Protein AF-A0A956VWU7-F1 (afdb_monomer)

Structure (mmCIF, N/CA/C/O backbone):
data_AF-A0A956VWU7-F1
#
_entry.id   AF-A0A956VWU7-F1
#
loop_
_atom_site.group_PDB
_atom_site.id
_atom_site.type_symbol
_atom_site.label_atom_id
_atom_site.label_alt_id
_atom_site.label_comp_id
_atom_site.label_asym_id
_atom_site.label_entity_id
_atom_site.label_seq_id
_atom_site.pdbx_PDB_ins_code
_atom_site.Cartn_x
_atom_site.Cartn_y
_atom_site.Cartn_z
_atom_site.occupancy
_atom_site.B_iso_or_equiv
_atom_site.auth_seq_id
_atom_site.auth_comp_id
_atom_site.auth_asym_id
_atom_site.auth_atom_id
_atom_site.pdbx_PDB_model_num
ATOM 1 N N . MET A 1 1 ? 20.883 30.425 64.243 1.00 46.44 1 MET A N 1
ATOM 2 C CA . MET A 1 1 ? 19.770 29.930 63.403 1.00 46.44 1 MET A CA 1
ATOM 3 C C . MET A 1 1 ? 20.367 28.952 62.392 1.00 46.44 1 MET A C 1
ATOM 5 O O . MET A 1 1 ? 21.156 29.387 61.573 1.00 46.44 1 MET A O 1
ATOM 9 N N . GLY A 1 2 ? 20.121 27.644 62.505 1.00 41.53 2 GLY A N 1
ATOM 10 C CA . GLY A 1 2 ? 20.708 26.646 61.592 1.00 41.53 2 GLY A CA 1
ATOM 11 C C . GLY A 1 2 ? 20.758 25.266 62.237 1.00 41.53 2 GLY A C 1
ATOM 12 O O . GLY A 1 2 ? 21.684 24.952 62.978 1.00 41.53 2 GLY A O 1
ATOM 13 N N . ARG A 1 3 ? 19.690 24.484 62.060 1.00 41.91 3 ARG A N 1
ATOM 14 C CA . ARG A 1 3 ? 19.460 23.214 62.759 1.00 41.91 3 ARG A CA 1
ATOM 15 C C . ARG A 1 3 ? 20.414 22.125 62.252 1.00 41.91 3 ARG A C 1
ATOM 17 O O . ARG A 1 3 ? 20.480 21.846 61.062 1.00 41.91 3 ARG A O 1
ATOM 24 N N . ARG A 1 4 ? 21.104 21.494 63.204 1.00 40.31 4 ARG A N 1
ATOM 25 C CA . ARG A 1 4 ? 21.933 20.290 63.070 1.00 40.31 4 ARG A CA 1
ATOM 26 C C . ARG A 1 4 ? 21.039 19.111 62.644 1.00 40.31 4 ARG A C 1
ATOM 28 O O . ARG A 1 4 ? 20.183 18.689 63.420 1.00 40.31 4 ARG A O 1
ATOM 35 N N . ILE A 1 5 ? 21.202 18.613 61.418 1.00 43.47 5 ILE A N 1
ATOM 36 C CA . ILE A 1 5 ? 20.467 17.445 60.906 1.00 43.47 5 ILE A CA 1
ATOM 37 C C . ILE A 1 5 ? 21.093 16.178 61.507 1.00 43.47 5 ILE A C 1
ATOM 39 O O . ILE A 1 5 ? 22.292 15.947 61.369 1.00 43.47 5 ILE A O 1
ATOM 43 N N . LYS A 1 6 ? 20.291 15.381 62.223 1.00 41.69 6 LYS A N 1
ATOM 44 C CA . LYS A 1 6 ? 20.679 14.054 62.729 1.00 41.69 6 LYS A CA 1
ATOM 45 C C . LYS A 1 6 ? 20.640 13.045 61.569 1.00 41.69 6 LYS A C 1
ATOM 47 O O . LYS A 1 6 ? 19.638 13.043 60.854 1.00 41.69 6 LYS A O 1
ATOM 52 N N . PRO A 1 7 ? 21.634 12.154 61.401 1.00 38.50 7 PRO A N 1
ATOM 53 C CA . PRO A 1 7 ? 21.505 11.012 60.504 1.00 38.50 7 PRO A CA 1
ATOM 54 C C . PRO A 1 7 ? 20.455 10.057 61.081 1.00 38.50 7 PRO A C 1
ATOM 56 O O . PRO A 1 7 ? 20.658 9.432 62.123 1.00 38.50 7 PRO A O 1
ATOM 59 N N . GLY A 1 8 ? 19.292 10.025 60.437 1.00 40.84 8 GLY A N 1
ATOM 60 C CA . GLY A 1 8 ? 18.228 9.079 60.723 1.00 40.84 8 GLY A CA 1
ATOM 61 C C . GLY A 1 8 ? 18.629 7.682 60.266 1.00 40.84 8 GLY A C 1
ATOM 62 O O . GLY A 1 8 ? 18.974 7.472 59.108 1.00 40.84 8 GLY A O 1
ATOM 63 N N . LEU A 1 9 ? 18.595 6.767 61.229 1.00 42.81 9 LEU A N 1
ATOM 64 C CA . LEU A 1 9 ? 18.404 5.324 61.131 1.00 42.81 9 LEU A CA 1
ATOM 65 C C . LEU A 1 9 ? 17.992 4.829 59.725 1.00 42.81 9 LEU A C 1
ATOM 67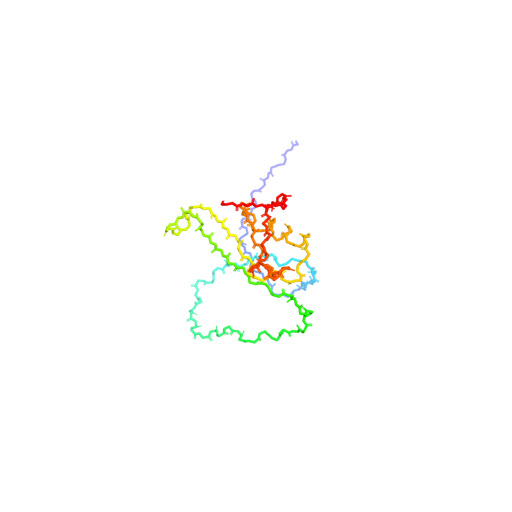 O O . LEU A 1 9 ? 16.883 5.099 59.265 1.00 42.81 9 LEU A O 1
ATOM 71 N N . LEU A 1 10 ? 18.865 4.055 59.073 1.00 39.19 10 LEU A N 1
ATOM 72 C CA . LEU A 1 10 ? 18.509 3.249 57.905 1.00 39.19 10 LEU A CA 1
ATOM 73 C C . LEU A 1 10 ? 17.521 2.164 58.349 1.00 39.19 10 LEU A C 1
ATOM 75 O O . LEU A 1 10 ? 17.908 1.111 58.850 1.00 39.19 10 LEU A O 1
ATOM 79 N N . VAL A 1 11 ? 16.230 2.442 58.195 1.00 43.47 11 VAL A N 1
ATOM 80 C CA . VAL A 1 11 ? 15.175 1.435 58.299 1.00 43.47 11 VAL A CA 1
ATOM 81 C C . VAL A 1 11 ? 15.105 0.741 56.942 1.00 43.47 11 VAL A C 1
ATOM 83 O O . VAL A 1 11 ? 14.717 1.350 55.947 1.00 43.47 11 VAL A O 1
ATOM 86 N N . GLY A 1 12 ? 15.549 -0.517 56.890 1.00 42.81 12 GLY A N 1
ATOM 87 C CA . GLY A 1 12 ? 15.432 -1.365 55.702 1.00 42.81 12 GLY A CA 1
ATOM 88 C C . GLY A 1 12 ? 13.971 -1.553 55.253 1.00 42.81 12 GLY A C 1
ATOM 89 O O . GLY A 1 12 ? 13.045 -1.270 56.019 1.00 42.81 12 GLY A O 1
ATOM 90 N N . PRO A 1 13 ? 13.738 -2.024 54.016 1.00 43.62 13 PRO A N 1
ATOM 91 C CA . PRO A 1 13 ? 12.399 -2.133 53.447 1.00 43.62 13 PRO A CA 1
ATOM 92 C C . PRO A 1 13 ? 11.538 -3.099 54.270 1.00 43.62 13 PRO A C 1
ATOM 94 O O . PRO A 1 13 ? 11.857 -4.281 54.402 1.00 43.62 13 PRO A O 1
ATOM 97 N N . GLN A 1 14 ? 10.439 -2.594 54.836 1.00 54.34 14 GLN A N 1
ATOM 98 C CA . GLN A 1 14 ? 9.456 -3.434 55.515 1.00 54.34 14 GLN A CA 1
ATOM 99 C C . GLN A 1 14 ? 8.567 -4.159 54.492 1.00 54.34 14 GLN A C 1
ATOM 101 O O . GLN A 1 14 ? 8.124 -3.537 53.524 1.00 54.34 14 GLN A O 1
ATOM 106 N N . PRO A 1 15 ? 8.261 -5.454 54.694 1.00 46.28 15 PRO A N 1
ATOM 107 C CA . PRO A 1 15 ? 7.342 -6.182 53.832 1.00 46.28 15 PRO A CA 1
ATOM 108 C C . PRO A 1 15 ? 5.902 -5.679 54.007 1.00 46.28 15 PRO A C 1
ATOM 110 O O . PRO A 1 15 ? 5.427 -5.455 55.123 1.00 46.28 15 PRO A O 1
ATOM 113 N N . CYS A 1 16 ? 5.198 -5.531 52.884 1.00 41.34 16 CYS A N 1
ATOM 114 C CA . CYS A 1 16 ? 3.807 -5.097 52.826 1.00 41.34 16 CYS A CA 1
ATOM 115 C C . CYS A 1 16 ? 2.901 -6.051 53.625 1.00 41.34 16 CYS A C 1
ATOM 117 O O . CYS A 1 16 ? 2.716 -7.211 53.249 1.00 41.34 16 CYS A O 1
ATOM 119 N N . ARG A 1 17 ? 2.314 -5.563 54.726 1.00 40.66 17 ARG A N 1
ATOM 120 C CA . ARG A 1 17 ? 1.255 -6.280 55.447 1.00 40.66 17 ARG A CA 1
ATOM 121 C C . ARG A 1 17 ? -0.002 -6.350 54.580 1.00 40.66 17 ARG A C 1
ATOM 123 O O . ARG A 1 17 ? -0.424 -5.363 53.987 1.00 40.66 17 ARG A O 1
ATOM 130 N N . ARG A 1 18 ? -0.592 -7.545 54.522 1.00 37.88 18 ARG A N 1
ATOM 131 C CA . ARG A 1 18 ? -1.884 -7.819 53.885 1.00 37.88 18 ARG A CA 1
ATOM 132 C C . ARG A 1 18 ? -3.007 -7.098 54.625 1.00 37.88 18 ARG A C 1
ATOM 134 O O . ARG A 1 18 ? -3.140 -7.278 55.830 1.00 37.88 18 ARG A O 1
ATOM 141 N N . GLY A 1 19 ? -3.876 -6.457 53.849 1.00 50.56 19 GLY A N 1
ATOM 142 C CA . GLY A 1 19 ? -5.258 -6.194 54.234 1.00 50.56 19 GLY A CA 1
ATOM 143 C C . GLY A 1 19 ? -5.533 -4.759 54.643 1.00 50.56 19 GLY A C 1
ATOM 144 O O . GLY A 1 19 ? -5.641 -4.494 55.825 1.00 50.56 19 GLY A O 1
ATOM 145 N N . GLU A 1 20 ? -5.712 -3.875 53.661 1.00 41.50 20 GLU A N 1
ATOM 146 C CA . GLU A 1 20 ? -6.668 -2.761 53.713 1.00 41.50 20 GLU A CA 1
ATOM 147 C C . GLU A 1 20 ? -6.855 -2.201 52.289 1.00 41.50 20 GLU A C 1
ATOM 149 O O . GLU A 1 20 ? -5.941 -2.219 51.467 1.00 41.50 20 GLU A O 1
ATOM 154 N N . GLY A 1 21 ? -8.104 -1.878 51.950 1.00 49.38 21 GLY A N 1
ATOM 155 C CA . GLY A 1 21 ? -8.660 -1.949 50.596 1.00 49.38 21 GLY A CA 1
ATOM 156 C C . GLY A 1 21 ? -8.064 -1.018 49.536 1.00 49.38 21 GLY A C 1
ATOM 157 O O . GLY A 1 21 ? -8.023 0.200 49.693 1.00 49.38 21 GLY A O 1
ATOM 158 N N . ALA A 1 22 ? -7.738 -1.596 48.376 1.00 41.53 22 ALA A N 1
ATOM 159 C CA . ALA A 1 22 ? -7.501 -0.849 47.147 1.00 41.53 22 ALA A CA 1
ATOM 160 C C . ALA A 1 22 ? -8.839 -0.600 46.433 1.00 41.53 22 ALA A C 1
ATOM 162 O O . ALA A 1 22 ? -9.423 -1.497 45.822 1.00 41.53 22 ALA A O 1
ATOM 163 N N . ARG A 1 23 ? -9.336 0.638 46.529 1.00 38.88 23 ARG A N 1
ATOM 164 C CA . ARG A 1 23 ? -10.385 1.163 45.647 1.00 38.88 23 ARG A CA 1
ATOM 165 C C . ARG A 1 23 ? -9.916 1.039 44.195 1.00 38.88 23 ARG A C 1
ATOM 167 O O . ARG A 1 23 ? -8.861 1.554 43.840 1.00 38.88 23 ARG A O 1
ATOM 174 N N . ILE A 1 24 ? -10.710 0.369 43.367 1.00 39.66 24 ILE A N 1
ATOM 175 C CA . ILE A 1 24 ? -10.457 0.227 41.933 1.00 39.66 24 ILE A CA 1
ATOM 176 C C . ILE A 1 24 ? -10.919 1.520 41.247 1.00 39.66 24 ILE A C 1
ATOM 178 O O . ILE A 1 24 ? -12.115 1.746 41.081 1.00 39.66 24 ILE A O 1
ATOM 182 N N . LEU A 1 25 ? -9.973 2.383 40.876 1.00 37.59 25 LEU A N 1
ATOM 183 C CA . LEU A 1 25 ? -10.171 3.414 39.852 1.00 37.59 25 LEU A CA 1
ATOM 184 C C . LEU A 1 25 ? -9.947 2.761 38.474 1.00 37.59 25 LEU A C 1
ATOM 186 O O . LEU A 1 25 ? -8.940 2.070 38.306 1.00 37.59 25 LEU A O 1
ATOM 190 N N . PRO A 1 26 ? -10.840 2.944 37.484 1.00 42.41 26 PRO A N 1
ATOM 191 C CA . PRO A 1 26 ? -10.721 2.289 36.190 1.00 42.41 26 PRO A CA 1
ATOM 192 C C . PRO A 1 26 ? -9.919 3.172 35.236 1.00 42.41 26 PRO A C 1
ATOM 194 O O . PRO A 1 26 ? -10.489 3.791 34.348 1.00 42.41 26 PRO A O 1
ATOM 197 N N . LEU A 1 27 ? -8.604 3.266 35.413 1.00 42.31 27 LEU A N 1
ATOM 198 C CA . LEU A 1 27 ? -7.742 3.893 34.414 1.00 42.31 27 LEU A CA 1
ATOM 199 C C . LEU A 1 27 ? -6.390 3.173 34.352 1.00 42.31 27 LEU A C 1
ATOM 201 O O . LEU A 1 27 ? -5.704 3.044 35.361 1.00 42.31 27 LEU A O 1
ATOM 205 N N . GLN A 1 28 ? -6.016 2.818 33.118 1.00 40.03 28 GLN A N 1
ATOM 206 C CA . GLN A 1 28 ? -4.707 2.360 32.629 1.00 40.03 28 GLN A CA 1
ATOM 207 C C . GLN A 1 28 ? -4.382 0.856 32.768 1.00 40.03 28 GLN A C 1
ATOM 209 O O . GLN A 1 28 ? -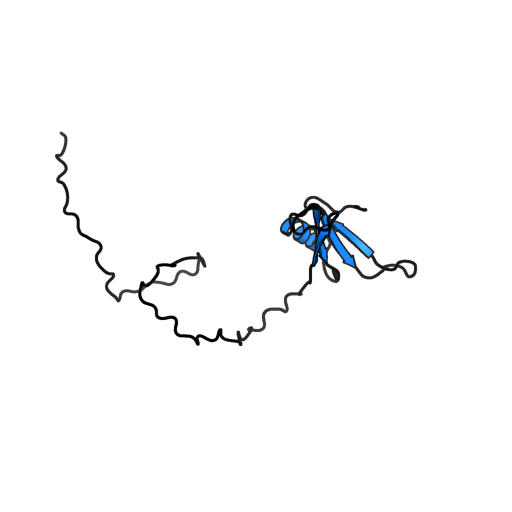4.120 0.376 33.869 1.00 40.03 28 GLN A O 1
ATOM 214 N N . PRO A 1 29 ? -4.234 0.109 31.653 1.00 38.03 29 PRO A N 1
ATOM 215 C CA . PRO A 1 29 ? -3.311 -1.010 31.605 1.00 38.03 29 PRO A CA 1
ATOM 216 C C . PRO A 1 29 ? -1.916 -0.445 31.314 1.00 38.03 29 PRO A C 1
ATOM 218 O O . PRO A 1 29 ? -1.436 -0.490 30.185 1.00 38.03 29 PRO A O 1
ATOM 221 N N . VAL A 1 30 ? -1.264 0.126 32.328 1.00 42.41 30 VAL A N 1
ATOM 222 C CA . VAL A 1 30 ? 0.192 0.277 32.268 1.00 42.41 30 VAL A CA 1
ATOM 223 C C . VAL A 1 30 ? 0.838 -1.043 32.659 1.00 42.41 30 VAL A C 1
ATOM 225 O O . VAL A 1 30 ? 0.487 -1.698 33.639 1.00 42.41 30 VAL A O 1
ATOM 228 N N . CYS A 1 31 ? 1.753 -1.432 31.788 1.00 31.02 31 CYS A N 1
ATOM 229 C CA . CYS A 1 31 ? 2.580 -2.613 31.826 1.00 31.02 31 CYS A CA 1
ATOM 230 C C . CYS A 1 31 ? 3.476 -2.666 33.082 1.00 31.02 31 CYS A C 1
ATOM 232 O O . CYS A 1 31 ? 3.799 -1.641 33.675 1.00 31.02 31 CYS A O 1
ATOM 234 N N . ALA A 1 32 ? 3.961 -3.877 33.367 1.00 36.41 32 ALA A N 1
ATOM 235 C CA . ALA A 1 32 ? 5.136 -4.212 34.177 1.00 36.41 32 ALA A CA 1
ATOM 236 C C . ALA A 1 32 ? 5.002 -4.259 35.716 1.00 36.41 32 ALA A C 1
ATOM 238 O O . ALA A 1 32 ? 5.225 -3.294 36.439 1.00 36.41 32 ALA A O 1
ATOM 239 N N . CYS A 1 33 ? 4.875 -5.487 36.228 1.00 32.16 33 CYS A N 1
ATOM 240 C CA . CYS A 1 33 ? 5.670 -5.905 37.384 1.00 32.16 33 CYS A CA 1
ATOM 241 C C . CYS A 1 33 ? 6.369 -7.225 37.030 1.00 32.16 33 CYS A C 1
ATOM 243 O O . CYS A 1 33 ? 5.919 -8.322 37.355 1.00 32.16 33 CYS A O 1
ATOM 245 N N . PHE A 1 34 ? 7.441 -7.092 36.250 1.00 40.38 34 PHE A N 1
ATOM 246 C CA . PHE A 1 34 ? 8.369 -8.155 35.878 1.00 40.38 34 PHE A CA 1
ATOM 247 C C . PHE A 1 34 ? 9.443 -8.260 36.972 1.00 40.38 34 PHE A C 1
ATOM 249 O O . PHE A 1 34 ? 10.622 -8.044 36.722 1.00 40.38 34 PHE A O 1
ATOM 256 N N . THR A 1 35 ? 9.049 -8.522 38.220 1.00 42.97 35 THR A N 1
ATOM 257 C CA . THR A 1 35 ? 10.027 -8.782 39.286 1.00 42.97 35 THR A CA 1
ATOM 258 C C . THR A 1 35 ? 10.166 -10.286 39.433 1.00 42.97 35 THR A C 1
ATOM 260 O O . THR A 1 35 ? 9.285 -10.971 39.950 1.00 42.97 35 THR A O 1
ATOM 263 N N . ALA A 1 36 ? 11.269 -10.791 38.888 1.00 42.12 36 ALA A N 1
ATOM 264 C CA . ALA A 1 36 ? 11.681 -12.181 38.909 1.00 42.12 36 ALA A CA 1
ATOM 265 C C . ALA A 1 36 ? 11.593 -12.791 40.322 1.00 42.12 36 ALA A C 1
ATOM 267 O O . ALA A 1 36 ? 12.283 -12.358 41.242 1.00 42.12 36 ALA A O 1
ATOM 268 N N . CYS A 1 37 ? 10.774 -13.834 40.489 1.00 31.69 37 CYS A N 1
ATOM 269 C CA . CYS A 1 37 ? 10.900 -14.756 41.617 1.00 31.69 37 CYS A CA 1
ATOM 270 C C . CYS A 1 37 ? 12.091 -15.693 41.344 1.00 31.69 37 CYS A C 1
ATOM 272 O O . CYS A 1 37 ? 12.036 -16.433 40.360 1.00 31.69 37 CYS A O 1
ATOM 274 N N . PRO A 1 38 ? 13.133 -15.741 42.194 1.00 45.31 38 PRO A N 1
ATOM 275 C CA . PRO A 1 38 ? 14.343 -16.513 41.910 1.00 45.31 38 PRO A CA 1
ATOM 276 C C . PRO A 1 38 ? 14.213 -18.026 42.181 1.00 45.31 38 PRO A C 1
ATOM 278 O O . PRO A 1 38 ? 15.220 -18.691 42.359 1.00 45.31 38 PRO A O 1
ATOM 281 N N . ASN A 1 39 ? 12.998 -18.590 42.209 1.00 45.44 39 ASN A N 1
ATOM 282 C CA . ASN A 1 39 ? 12.773 -20.043 42.303 1.00 45.44 39 ASN A CA 1
ATOM 283 C C . ASN A 1 39 ? 11.371 -20.455 41.807 1.00 45.44 39 ASN A C 1
ATOM 285 O O . ASN A 1 39 ? 10.634 -21.182 42.469 1.00 45.44 39 ASN A O 1
ATOM 289 N N . ALA A 1 40 ? 10.965 -19.965 40.635 1.00 43.62 40 ALA A N 1
ATOM 290 C CA . ALA A 1 40 ? 9.803 -20.514 39.943 1.00 43.62 40 ALA A CA 1
ATOM 291 C C . ALA A 1 40 ? 10.271 -21.644 39.019 1.00 43.62 40 ALA A C 1
ATOM 293 O O . ALA A 1 40 ? 10.633 -21.408 37.867 1.00 43.62 40 ALA A O 1
ATOM 294 N N . GLU A 1 41 ? 10.279 -22.876 39.534 1.00 42.78 41 GLU A N 1
ATOM 295 C CA . GLU A 1 41 ? 10.359 -24.074 38.699 1.00 42.78 41 GLU A CA 1
ATOM 296 C C . GLU A 1 41 ? 9.370 -23.936 37.537 1.00 42.78 41 GLU A C 1
ATOM 298 O O . GLU A 1 41 ? 8.164 -23.747 37.737 1.00 42.78 41 GLU A O 1
ATOM 303 N N . LEU A 1 42 ? 9.890 -24.016 36.311 1.00 51.50 42 LEU A N 1
ATOM 304 C CA . LEU A 1 42 ? 9.111 -24.061 35.081 1.00 51.50 42 LEU A CA 1
ATOM 305 C C . LEU A 1 42 ? 8.219 -25.307 35.103 1.00 51.50 42 LEU A C 1
ATOM 307 O O . LEU A 1 42 ? 8.556 -26.356 34.551 1.00 51.50 42 LEU A O 1
ATOM 311 N N . ARG A 1 43 ? 7.043 -25.195 35.729 1.00 48.66 43 ARG A N 1
ATOM 312 C CA . ARG A 1 43 ? 5.970 -26.176 35.592 1.00 48.66 43 ARG A CA 1
ATOM 313 C C . ARG A 1 43 ? 5.502 -26.155 34.141 1.00 48.66 43 ARG A C 1
ATOM 315 O O . ARG A 1 43 ? 4.645 -25.360 33.751 1.00 48.66 43 ARG A O 1
ATOM 322 N N . ARG A 1 44 ? 6.094 -27.045 33.337 1.00 55.69 44 ARG A N 1
ATOM 323 C CA . ARG A 1 44 ? 5.610 -27.429 32.008 1.00 55.69 44 ARG A CA 1
ATOM 324 C C . ARG A 1 44 ? 4.124 -27.758 32.140 1.00 55.69 44 ARG A C 1
ATOM 326 O O . ARG A 1 44 ? 3.771 -28.744 32.776 1.00 55.69 44 ARG A O 1
ATOM 333 N N . GLY A 1 45 ? 3.255 -26.927 31.568 1.00 50.12 45 GLY A N 1
ATOM 334 C CA . GLY A 1 45 ? 1.835 -27.271 31.474 1.00 50.12 45 GLY A CA 1
ATOM 335 C C . GLY A 1 45 ? 0.814 -26.160 31.677 1.00 50.12 45 GLY A C 1
ATOM 336 O O . GLY A 1 45 ? -0.376 -26.474 31.675 1.00 50.12 45 GLY A O 1
ATOM 337 N N . ARG A 1 46 ? 1.191 -24.879 31.799 1.00 47.16 46 ARG A N 1
ATOM 338 C CA . ARG A 1 46 ? 0.183 -23.807 31.748 1.00 47.16 46 ARG A CA 1
ATOM 339 C C . ARG A 1 46 ? -0.294 -23.626 30.304 1.00 47.16 46 ARG A C 1
ATOM 341 O O . ARG A 1 46 ? 0.218 -22.797 29.561 1.00 47.16 46 ARG A O 1
ATOM 348 N N . ARG A 1 47 ? -1.253 -24.463 29.892 1.00 52.34 47 ARG A N 1
ATOM 349 C CA . ARG A 1 47 ? -1.999 -24.288 28.641 1.00 52.34 47 ARG A CA 1
ATOM 350 C C . ARG A 1 47 ? -2.580 -22.880 28.653 1.00 52.34 47 ARG A C 1
ATOM 352 O O . ARG A 1 47 ? -3.340 -22.538 29.556 1.00 52.34 47 ARG A O 1
ATOM 359 N N . TYR A 1 48 ? -2.222 -22.084 27.653 1.00 50.94 48 TYR A N 1
ATOM 360 C CA . TYR A 1 48 ? -2.925 -20.841 27.375 1.00 50.94 48 TYR A CA 1
ATOM 361 C C . TYR A 1 48 ? -4.412 -21.186 27.169 1.00 50.94 48 TYR A C 1
ATOM 363 O O . TYR A 1 48 ? -4.695 -22.156 26.450 1.00 50.94 48 TYR A O 1
ATOM 371 N N . PRO A 1 49 ? -5.364 -20.496 27.821 1.00 52.25 49 PRO A N 1
ATOM 372 C CA . PRO A 1 49 ? -6.778 -20.793 27.640 1.00 52.25 49 PRO A CA 1
ATOM 373 C C . PRO A 1 49 ? -7.127 -20.629 26.156 1.00 52.25 49 PRO A C 1
ATOM 375 O O . PRO A 1 49 ? -7.118 -19.528 25.618 1.00 52.25 49 PRO A O 1
ATOM 378 N N . ARG A 1 50 ? -7.426 -21.742 25.471 1.00 57.12 50 ARG A N 1
ATOM 379 C CA . ARG A 1 50 ? -7.763 -21.772 24.032 1.00 57.12 50 ARG A CA 1
ATOM 380 C C . ARG A 1 50 ? -9.164 -21.240 23.710 1.00 57.12 50 ARG A C 1
ATOM 382 O O . ARG A 1 50 ? -9.645 -21.402 22.595 1.00 57.12 50 ARG A O 1
ATOM 389 N N . ARG A 1 51 ? -9.843 -20.634 24.680 1.00 49.53 51 ARG A N 1
ATOM 390 C CA . ARG A 1 51 ? -11.181 -20.073 24.510 1.00 49.53 51 ARG A CA 1
ATOM 391 C C . ARG A 1 51 ? -11.295 -18.800 25.328 1.00 49.53 51 ARG A C 1
ATOM 393 O O . ARG A 1 51 ? -11.727 -18.816 26.474 1.00 49.53 51 ARG A O 1
ATOM 400 N N . PHE A 1 52 ? -10.917 -17.694 24.705 1.00 55.69 52 PHE A N 1
ATOM 401 C CA . PHE A 1 52 ? -11.576 -16.437 25.007 1.00 55.69 52 PHE A CA 1
ATOM 402 C C . PHE A 1 52 ? -12.974 -16.545 24.401 1.00 55.69 52 PHE A C 1
ATOM 404 O O . PHE A 1 52 ? -13.128 -16.588 23.183 1.00 55.69 52 PHE A O 1
ATOM 411 N N . THR A 1 53 ? -13.999 -16.677 25.241 1.00 51.22 53 THR A N 1
ATOM 412 C CA . THR A 1 53 ? -15.373 -16.400 24.820 1.00 51.22 53 THR A CA 1
ATOM 413 C C . THR A 1 53 ? -15.424 -14.929 24.446 1.00 51.22 53 THR A C 1
ATOM 415 O O . THR A 1 53 ? -15.503 -14.065 25.315 1.00 51.22 53 THR A O 1
ATOM 418 N N . LEU A 1 54 ? -15.308 -14.653 23.148 1.00 58.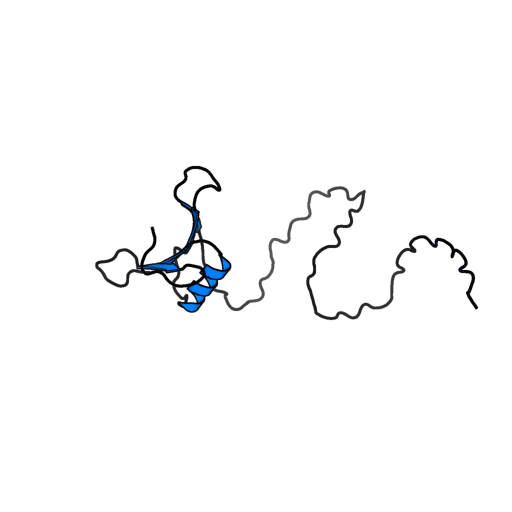72 54 LEU A N 1
ATOM 419 C CA . LEU A 1 54 ? -15.596 -13.348 22.583 1.00 58.72 54 LEU A CA 1
ATOM 420 C C . LEU A 1 54 ? -17.082 -13.094 22.851 1.00 58.72 54 LEU A C 1
ATOM 422 O O . LEU A 1 54 ? -17.952 -13.624 22.160 1.00 58.72 54 LEU A O 1
ATOM 426 N N . THR A 1 55 ? -17.390 -12.318 23.891 1.00 56.78 55 THR A N 1
ATOM 427 C CA . THR A 1 55 ? -18.638 -11.554 23.936 1.0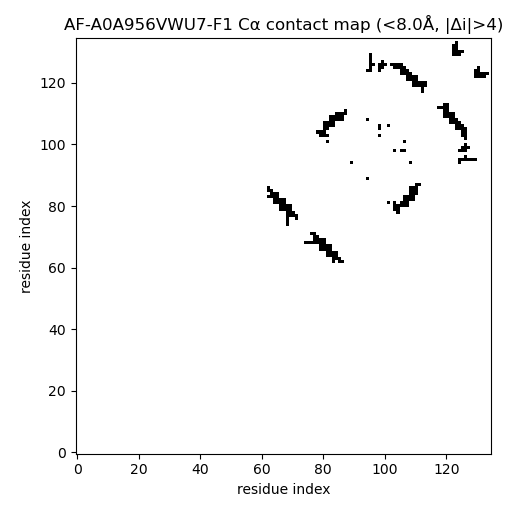0 56.78 55 THR A CA 1
ATOM 428 C C . THR A 1 55 ? -18.792 -10.900 22.572 1.00 56.78 55 THR A C 1
ATOM 430 O O . THR A 1 55 ? -17.802 -10.406 22.033 1.00 56.78 55 THR A O 1
ATOM 433 N N . ARG A 1 56 ? -19.993 -10.977 21.985 1.00 61.16 56 ARG A N 1
ATOM 434 C CA . ARG A 1 56 ? -20.317 -10.516 20.628 1.00 61.16 56 ARG A CA 1
ATOM 435 C C . ARG A 1 56 ? -20.042 -9.007 20.514 1.00 61.16 56 ARG A C 1
ATOM 437 O O . ARG A 1 56 ? -20.957 -8.197 20.584 1.00 61.16 56 ARG A O 1
ATOM 444 N N . ARG A 1 57 ? -18.762 -8.633 20.399 1.00 59.12 57 ARG A N 1
ATOM 445 C CA . ARG A 1 57 ? -18.301 -7.342 19.900 1.00 59.12 57 ARG A CA 1
ATOM 446 C C . ARG A 1 57 ? -18.965 -7.218 18.540 1.00 59.12 57 ARG A C 1
ATOM 448 O O . ARG A 1 57 ? -19.011 -8.197 17.792 1.00 59.12 57 ARG A O 1
ATOM 455 N N . THR A 1 58 ? -19.526 -6.049 18.261 1.00 62.59 58 THR A N 1
ATOM 456 C CA . THR A 1 58 ? -19.844 -5.603 16.903 1.00 62.59 58 THR A CA 1
ATOM 457 C C . THR A 1 58 ? -18.795 -6.191 15.968 1.00 62.59 58 THR A C 1
ATOM 459 O O . THR A 1 58 ? -17.611 -6.049 16.270 1.00 62.59 58 THR A O 1
ATOM 462 N N . ALA A 1 59 ? -19.209 -6.946 14.945 1.00 71.75 59 ALA A N 1
ATOM 463 C CA . ALA A 1 59 ? -18.269 -7.613 14.053 1.00 71.75 59 ALA A CA 1
ATOM 464 C C . ALA A 1 59 ? -17.364 -6.533 13.451 1.00 71.75 59 ALA A C 1
ATOM 466 O O . ALA A 1 59 ? -17.808 -5.742 12.622 1.00 71.75 59 ALA A O 1
ATOM 467 N N . VAL A 1 60 ? -16.142 -6.424 13.972 1.00 77.19 60 VAL A N 1
ATOM 468 C CA . VAL A 1 60 ? -15.169 -5.460 13.477 1.00 77.19 60 VAL A CA 1
ATOM 469 C C . VAL A 1 60 ? -14.738 -6.006 12.122 1.00 77.19 60 VAL A C 1
ATOM 471 O O . VAL A 1 60 ? -14.382 -7.185 12.060 1.00 77.19 60 VAL A O 1
ATOM 474 N N . PRO A 1 61 ? -14.829 -5.221 11.039 1.00 84.56 61 PRO A N 1
ATOM 475 C CA . PRO A 1 61 ? -14.388 -5.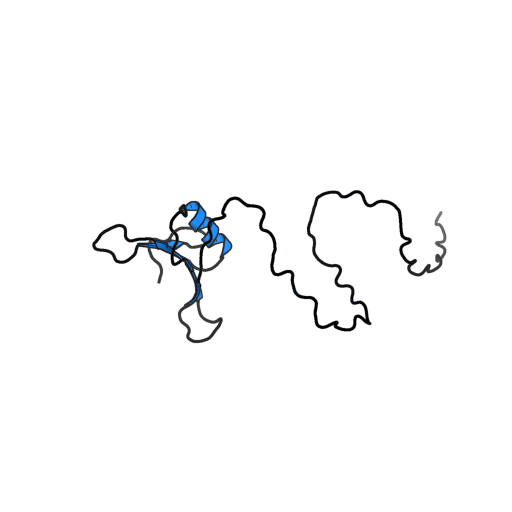691 9.738 1.00 84.56 61 PRO A CA 1
ATOM 476 C C . PRO A 1 61 ? -12.901 -6.053 9.813 1.00 84.56 61 PRO A C 1
ATOM 478 O O . PRO A 1 61 ? -12.084 -5.279 10.314 1.00 84.56 61 PRO A O 1
ATOM 481 N N . GLU A 1 62 ? -12.571 -7.260 9.361 1.00 89.38 62 GLU A N 1
ATOM 482 C CA . GLU A 1 62 ? -11.205 -7.772 9.324 1.00 89.38 62 GLU A CA 1
ATOM 483 C C . GLU A 1 62 ? -10.626 -7.548 7.928 1.0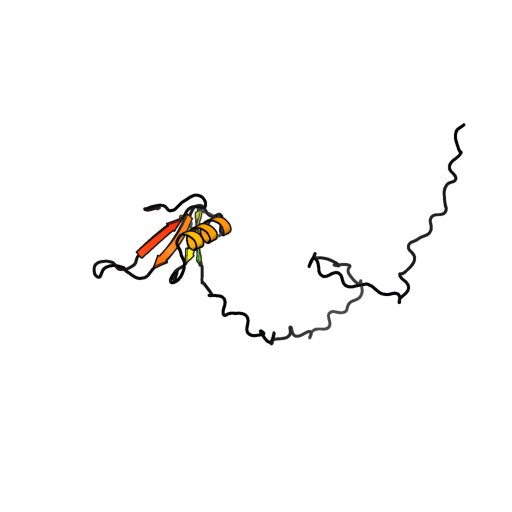0 89.38 62 GLU A C 1
ATOM 485 O O . GLU A 1 62 ? -11.212 -7.978 6.934 1.00 89.38 62 GLU A O 1
ATOM 490 N N . TYR A 1 63 ? -9.457 -6.914 7.859 1.00 92.75 63 TYR A N 1
ATOM 491 C CA . TYR A 1 63 ? -8.728 -6.697 6.613 1.00 92.75 63 TYR A CA 1
ATOM 492 C C . TYR A 1 63 ? -7.382 -7.408 6.672 1.00 92.75 63 TYR A C 1
ATOM 494 O O . TYR A 1 63 ? -6.690 -7.388 7.691 1.00 92.75 63 TYR A O 1
ATOM 502 N N . ARG A 1 64 ? -7.008 -8.048 5.564 1.00 94.50 64 ARG A N 1
ATOM 503 C CA . ARG A 1 64 ? -5.666 -8.606 5.386 1.00 94.50 64 ARG A CA 1
ATOM 504 C C . ARG A 1 64 ? -4.782 -7.544 4.751 1.00 94.50 64 ARG A C 1
ATOM 506 O O . ARG A 1 64 ? -5.216 -6.878 3.817 1.00 94.50 64 ARG A O 1
ATOM 513 N N . TYR A 1 65 ? -3.549 -7.441 5.224 1.00 95.31 65 TYR A N 1
ATOM 514 C CA . TYR A 1 65 ? -2.507 -6.677 4.555 1.00 95.31 65 TYR A CA 1
ATOM 515 C C . TYR A 1 65 ? -1.275 -7.559 4.367 1.00 95.31 65 TYR A C 1
ATOM 517 O O . TYR A 1 65 ? -1.058 -8.520 5.110 1.00 95.31 65 TYR A O 1
ATOM 525 N N . LEU A 1 66 ? -0.501 -7.236 3.344 1.00 95.44 66 LEU A N 1
ATOM 526 C CA . LEU A 1 66 ? 0.749 -7.880 2.989 1.00 95.44 66 LEU A CA 1
ATOM 527 C C . LEU A 1 66 ? 1.849 -6.830 3.096 1.00 95.44 66 LEU A C 1
ATOM 529 O O . LEU A 1 66 ? 1.670 -5.704 2.635 1.00 95.44 66 LEU A O 1
ATOM 533 N N . HIS A 1 67 ? 2.953 -7.199 3.732 1.00 94.81 67 HIS A N 1
ATOM 534 C CA . HIS A 1 67 ? 4.149 -6.375 3.830 1.00 94.81 67 HIS A CA 1
ATOM 535 C C . HIS A 1 67 ? 5.156 -6.914 2.817 1.00 94.81 67 HIS A C 1
ATOM 537 O O . HIS A 1 67 ? 5.525 -8.087 2.891 1.00 94.81 67 HIS A O 1
ATOM 543 N N . TYR A 1 68 ? 5.548 -6.069 1.872 1.00 93.56 68 TYR A N 1
ATOM 544 C CA . TYR A 1 68 ? 6.547 -6.371 0.858 1.00 93.56 68 TYR A CA 1
ATOM 545 C C . TYR A 1 68 ? 7.735 -5.430 0.977 1.00 93.56 68 TYR A C 1
ATOM 547 O O . TYR A 1 68 ? 7.544 -4.240 1.186 1.00 93.56 68 TYR A O 1
ATOM 555 N N . ASP A 1 69 ? 8.929 -5.964 0.768 1.00 94.00 69 ASP A N 1
ATOM 556 C CA . ASP A 1 69 ? 10.133 -5.187 0.499 1.00 94.00 69 ASP A CA 1
ATOM 557 C C . ASP A 1 69 ? 10.318 -5.170 -1.024 1.00 94.00 69 ASP A C 1
ATOM 559 O O . ASP A 1 69 ? 10.570 -6.213 -1.633 1.00 94.00 69 ASP A O 1
ATOM 563 N N . VAL A 1 70 ? 10.098 -4.023 -1.671 1.00 91.81 70 VAL A N 1
ATOM 564 C CA . VAL A 1 70 ? 10.230 -3.900 -3.132 1.00 91.81 70 VAL A CA 1
ATOM 565 C C . VAL A 1 70 ? 11.630 -3.421 -3.522 1.00 91.81 70 VAL A C 1
ATOM 567 O O . VAL A 1 70 ? 12.319 -2.758 -2.746 1.00 91.81 70 VAL A O 1
ATOM 570 N N . PHE A 1 71 ? 12.047 -3.760 -4.746 1.00 92.50 71 PHE A N 1
ATOM 571 C CA . PHE A 1 71 ? 13.383 -3.490 -5.310 1.00 92.50 71 PHE A CA 1
ATOM 572 C C . PHE A 1 71 ? 14.551 -4.239 -4.653 1.00 92.50 71 PHE A C 1
ATOM 574 O O . PHE A 1 71 ? 15.702 -3.835 -4.810 1.00 92.50 71 PHE A O 1
ATOM 581 N N . THR A 1 72 ? 14.281 -5.335 -3.947 1.00 92.75 72 THR A N 1
ATOM 582 C CA . THR A 1 72 ? 15.322 -6.174 -3.352 1.00 92.75 72 THR A CA 1
ATOM 583 C C . THR A 1 72 ? 14.943 -7.654 -3.382 1.00 92.75 72 THR A C 1
ATOM 585 O O . THR A 1 72 ? 13.763 -7.998 -3.417 1.00 92.75 72 THR A O 1
ATOM 588 N N . ASP A 1 73 ? 15.958 -8.515 -3.324 1.00 93.19 73 ASP A N 1
ATOM 589 C CA . ASP A 1 73 ? 15.825 -9.955 -3.062 1.00 93.19 73 ASP A CA 1
ATOM 590 C C . ASP A 1 73 ? 16.274 -10.324 -1.629 1.00 93.19 73 ASP A C 1
ATOM 592 O O . ASP A 1 73 ? 16.180 -11.482 -1.212 1.00 93.19 73 ASP A O 1
ATOM 596 N N . ALA A 1 74 ? 16.786 -9.351 -0.867 1.00 91.88 74 ALA A N 1
ATOM 597 C CA . ALA A 1 74 ? 17.225 -9.512 0.514 1.00 91.88 74 ALA A CA 1
ATOM 598 C C . ALA A 1 74 ? 16.136 -9.058 1.498 1.00 91.88 74 ALA A C 1
ATOM 600 O O . ALA A 1 74 ? 15.449 -8.065 1.278 1.00 91.88 74 ALA A O 1
ATOM 601 N N . LEU A 1 75 ? 15.989 -9.784 2.610 1.00 90.12 75 LEU A N 1
ATOM 602 C CA . LEU A 1 75 ? 15.004 -9.455 3.644 1.00 90.12 75 LEU A CA 1
ATOM 603 C C . LEU A 1 75 ? 15.367 -8.144 4.351 1.00 90.12 75 LEU A C 1
ATOM 605 O O . LEU A 1 75 ? 16.508 -7.996 4.792 1.00 90.12 75 LEU A O 1
ATOM 609 N N . PHE A 1 76 ? 14.376 -7.269 4.556 1.00 90.50 76 PHE A N 1
ATOM 610 C CA . PHE A 1 76 ? 14.516 -5.986 5.260 1.00 90.50 76 PHE A CA 1
ATOM 611 C C . PHE A 1 76 ? 15.414 -4.958 4.557 1.00 90.50 76 PHE A C 1
ATOM 613 O O . PHE A 1 76 ? 15.924 -4.035 5.195 1.00 90.50 76 PHE A O 1
ATOM 620 N N . GLU A 1 77 ? 15.611 -5.114 3.251 1.00 92.06 77 GLU A N 1
ATOM 621 C CA . GLU A 1 77 ? 16.247 -4.115 2.393 1.00 92.06 77 GLU A CA 1
ATOM 622 C C . GLU A 1 77 ? 15.211 -3.512 1.427 1.00 92.06 77 GLU A C 1
ATOM 624 O O . GLU A 1 77 ? 14.054 -3.916 1.416 1.00 92.06 77 GLU A O 1
ATOM 629 N N . GLY A 1 78 ? 15.594 -2.540 0.598 1.00 92.25 78 GLY A N 1
ATOM 630 C CA . GLY A 1 78 ? 14.676 -1.944 -0.382 1.00 92.25 78 GLY A CA 1
ATOM 631 C C . GLY A 1 78 ? 13.662 -0.963 0.223 1.00 92.25 78 GLY A C 1
ATOM 632 O O . GLY A 1 78 ? 13.967 -0.262 1.190 1.00 92.25 78 GLY A O 1
ATOM 633 N N . ASN A 1 79 ? 12.483 -0.857 -0.398 1.00 93.31 79 ASN A N 1
ATOM 634 C CA . ASN A 1 79 ? 11.403 0.038 0.039 1.00 93.31 79 ASN A CA 1
ATOM 635 C C . ASN A 1 79 ? 10.222 -0.781 0.594 1.00 93.31 79 ASN A C 1
ATOM 637 O O . ASN A 1 79 ? 9.662 -1.589 -0.153 1.00 93.31 79 ASN A O 1
ATOM 641 N N . PRO A 1 80 ? 9.815 -0.590 1.862 1.00 93.31 80 PRO A N 1
ATOM 642 C CA . PRO A 1 80 ? 8.665 -1.290 2.415 1.00 93.31 80 PRO A CA 1
ATOM 643 C C . PRO A 1 80 ? 7.354 -0.778 1.803 1.00 93.31 80 PRO A C 1
ATOM 645 O O . PRO A 1 80 ? 7.110 0.426 1.710 1.00 93.31 80 PRO A O 1
ATOM 648 N N . LEU A 1 81 ? 6.482 -1.712 1.433 1.00 94.25 81 LEU A N 1
ATOM 649 C CA . LEU A 1 81 ? 5.183 -1.477 0.815 1.00 94.25 81 LEU A CA 1
ATOM 650 C C . LEU A 1 81 ? 4.102 -2.300 1.517 1.00 94.25 81 LEU A C 1
ATOM 652 O O . LEU A 1 81 ? 4.202 -3.522 1.662 1.00 94.25 81 LEU A O 1
ATOM 656 N N . ALA A 1 82 ? 3.015 -1.630 1.893 1.00 96.19 82 ALA A N 1
ATOM 657 C CA . ALA A 1 82 ? 1.817 -2.278 2.407 1.00 96.19 82 ALA A CA 1
ATOM 658 C C . ALA A 1 82 ? 0.809 -2.479 1.275 1.00 96.19 82 ALA A C 1
ATOM 660 O O . ALA A 1 82 ? 0.434 -1.524 0.597 1.00 96.19 82 ALA A O 1
ATOM 661 N N . VAL A 1 83 ? 0.325 -3.708 1.100 1.00 95.94 83 VAL A N 1
ATOM 662 C CA . VAL A 1 83 ? -0.701 -4.042 0.105 1.00 95.94 83 VAL A CA 1
ATOM 663 C C . VAL A 1 83 ? -1.912 -4.650 0.795 1.00 95.94 83 VAL A C 1
ATOM 665 O O . VAL A 1 83 ? -1.818 -5.695 1.435 1.00 95.94 83 VAL A O 1
ATOM 668 N N . LEU A 1 84 ? -3.071 -4.021 0.631 1.00 96.00 84 LEU A N 1
ATOM 669 C CA . LEU A 1 84 ? -4.365 -4.558 1.031 1.00 96.00 84 LEU A CA 1
ATOM 670 C C . LEU A 1 84 ? -5.051 -5.143 -0.214 1.00 96.00 84 LEU A C 1
ATOM 672 O O . LEU A 1 84 ? -5.583 -4.379 -1.023 1.00 96.00 84 LEU A O 1
ATOM 676 N N . PRO A 1 85 ? -5.047 -6.479 -0.398 1.00 94.75 85 PRO A N 1
ATOM 677 C CA . PRO A 1 85 ? -5.578 -7.120 -1.604 1.00 94.75 85 PRO A CA 1
ATOM 678 C C . PRO A 1 85 ? -7.108 -7.053 -1.715 1.00 94.75 85 PRO A C 1
ATOM 680 O O . PRO A 1 85 ? -7.657 -7.311 -2.781 1.00 94.75 85 PRO A O 1
ATOM 683 N N . ASP A 1 86 ? -7.801 -6.739 -0.620 1.00 92.44 86 ASP A N 1
ATOM 684 C CA . ASP A 1 86 ? -9.246 -6.541 -0.604 1.00 92.44 86 ASP A CA 1
ATOM 685 C C . ASP A 1 86 ? -9.598 -5.368 0.309 1.00 92.44 86 ASP A C 1
ATOM 687 O O . ASP A 1 86 ? -9.652 -5.500 1.532 1.00 92.44 86 ASP A O 1
ATOM 691 N N . ALA A 1 87 ? -9.813 -4.208 -0.305 1.00 93.00 87 ALA A N 1
ATOM 692 C CA . ALA A 1 87 ? -10.147 -2.963 0.378 1.00 93.00 87 ALA A CA 1
ATOM 693 C C . ALA A 1 87 ? -11.642 -2.605 0.282 1.00 93.00 87 ALA A C 1
ATOM 695 O O . ALA A 1 87 ? -12.025 -1.443 0.451 1.00 93.00 87 ALA A O 1
ATOM 696 N N . ARG A 1 88 ? -12.510 -3.579 -0.027 1.00 91.94 88 ARG A N 1
ATOM 697 C CA . ARG A 1 88 ? -13.956 -3.342 -0.136 1.00 91.94 88 ARG A CA 1
ATOM 698 C C . ARG A 1 88 ? -14.533 -2.857 1.192 1.00 91.94 88 ARG A C 1
ATOM 700 O O . ARG A 1 88 ? -14.285 -3.443 2.237 1.00 91.94 88 ARG A O 1
ATOM 707 N N . GLY A 1 89 ? -15.365 -1.820 1.128 1.00 91.56 89 GLY A N 1
ATOM 708 C CA . GLY A 1 89 ? -16.025 -1.253 2.307 1.00 91.56 89 GLY A CA 1
ATOM 709 C C . GLY A 1 89 ? -15.195 -0.220 3.070 1.00 91.56 89 GLY A C 1
ATOM 710 O O . GLY A 1 89 ? -15.720 0.362 4.017 1.00 91.56 89 GLY A O 1
ATOM 711 N N . LEU A 1 90 ? -13.954 0.054 2.650 1.00 93.56 90 LEU A N 1
ATOM 712 C CA . LEU A 1 90 ? -13.176 1.179 3.163 1.00 93.56 90 LEU A CA 1
ATOM 713 C C . LEU A 1 90 ? -13.556 2.473 2.434 1.00 93.56 90 LEU A C 1
ATOM 715 O O . LEU A 1 90 ? -13.630 2.512 1.204 1.00 93.56 90 LEU A O 1
ATOM 719 N N . SER A 1 91 ? -13.774 3.544 3.195 1.00 94.94 91 SER A N 1
ATOM 720 C CA . SER A 1 91 ? -13.861 4.896 2.642 1.00 94.94 91 SER A CA 1
ATOM 721 C C . SER A 1 91 ? -12.468 5.436 2.305 1.00 94.94 91 SER A C 1
ATOM 723 O O . SER A 1 91 ? -11.452 4.923 2.777 1.00 94.94 91 SER A O 1
ATOM 725 N N . THR A 1 92 ? -12.404 6.500 1.505 1.00 95.31 92 THR A N 1
ATOM 726 C CA . THR A 1 92 ? -11.136 7.175 1.183 1.00 95.31 92 THR A CA 1
ATOM 727 C C . THR A 1 92 ? -10.428 7.679 2.442 1.00 95.31 92 THR A C 1
ATOM 729 O O . THR A 1 92 ? -9.220 7.522 2.576 1.00 95.31 92 THR A O 1
ATOM 732 N N . GLU A 1 93 ? -11.173 8.220 3.405 1.00 96.38 93 GLU A N 1
ATOM 733 C CA . GLU A 1 93 ? -10.633 8.714 4.674 1.00 96.38 93 GLU A CA 1
ATOM 734 C C . GLU A 1 93 ? -10.066 7.568 5.519 1.00 96.38 93 GLU A C 1
ATOM 736 O O . GLU A 1 93 ? -9.020 7.716 6.149 1.00 96.38 93 GLU A O 1
ATOM 741 N N . GLN A 1 94 ? -10.721 6.402 5.505 1.00 95.69 94 GLN A N 1
ATOM 742 C CA . GLN A 1 94 ? -10.215 5.210 6.186 1.00 95.69 94 GLN A CA 1
ATOM 743 C C . GLN A 1 94 ? -8.945 4.680 5.520 1.00 95.69 94 GLN A C 1
ATOM 745 O O . GLN A 1 94 ? -7.998 4.352 6.226 1.00 95.69 94 GLN A O 1
ATOM 750 N N . MET A 1 95 ? -8.889 4.642 4.184 1.00 96.44 95 MET A N 1
ATOM 751 C CA . MET A 1 95 ? -7.672 4.271 3.450 1.00 96.44 95 MET A CA 1
ATOM 752 C C . MET A 1 95 ? -6.514 5.221 3.780 1.00 96.44 95 MET A C 1
ATOM 754 O O . MET A 1 95 ? -5.417 4.761 4.087 1.00 96.44 95 MET A O 1
ATOM 758 N N . GLN A 1 96 ? -6.770 6.533 3.816 1.00 97.50 96 GLN A N 1
ATOM 759 C CA . GLN A 1 96 ? -5.778 7.537 4.208 1.00 97.50 96 GLN A CA 1
ATOM 760 C C . GLN A 1 96 ? -5.318 7.364 5.663 1.00 97.50 96 GLN A C 1
ATOM 762 O O . GLN A 1 96 ? -4.126 7.464 5.946 1.00 97.50 96 GLN A O 1
ATOM 767 N N . THR A 1 97 ? -6.244 7.068 6.581 1.00 96.38 97 THR A N 1
ATOM 768 C CA . THR A 1 97 ? -5.926 6.796 7.994 1.00 96.38 97 THR A CA 1
ATOM 769 C C . THR A 1 97 ? -5.056 5.547 8.127 1.00 96.38 97 THR A C 1
ATOM 771 O O . THR A 1 97 ? -4.090 5.54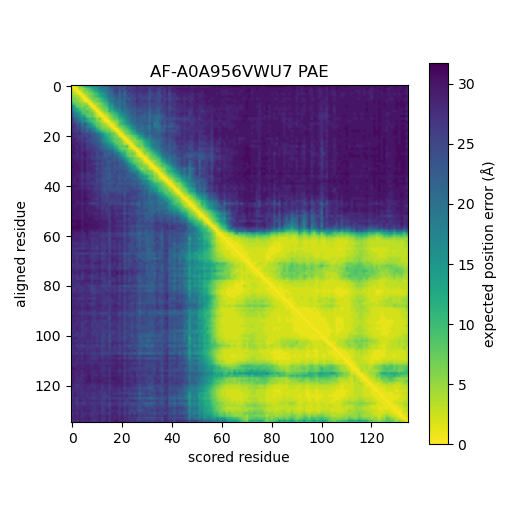2 8.883 1.00 96.38 97 THR A O 1
ATOM 774 N N . ILE A 1 98 ? -5.357 4.496 7.359 1.00 95.25 98 ILE A N 1
ATOM 775 C CA . ILE A 1 98 ? -4.545 3.276 7.319 1.00 95.25 98 ILE A CA 1
ATOM 776 C C . ILE A 1 98 ? -3.149 3.591 6.773 1.00 95.25 98 ILE A C 1
ATOM 778 O O . ILE A 1 98 ? -2.168 3.182 7.379 1.00 95.25 98 ILE A O 1
ATOM 782 N N . ALA A 1 99 ? -3.036 4.350 5.681 1.00 95.75 99 ALA A N 1
ATOM 783 C CA . ALA A 1 99 ? -1.738 4.735 5.125 1.00 95.75 99 ALA A CA 1
ATOM 784 C C . ALA A 1 99 ? -0.891 5.556 6.119 1.00 95.75 99 ALA A C 1
ATOM 786 O O . ALA A 1 99 ? 0.322 5.372 6.199 1.00 95.75 99 ALA A O 1
ATOM 787 N N . GLN A 1 100 ? -1.531 6.419 6.916 1.00 96.25 100 GLN A N 1
ATOM 788 C CA . GLN A 1 100 ? -0.875 7.152 8.005 1.00 96.25 100 GLN A CA 1
ATOM 789 C C . GLN A 1 100 ? -0.385 6.229 9.122 1.00 96.25 100 GLN A C 1
ATOM 791 O O . GLN A 1 100 ? 0.740 6.395 9.585 1.00 96.25 100 GLN A O 1
ATOM 796 N N . GLU A 1 101 ? -1.201 5.255 9.526 1.00 95.94 101 GLU A N 1
ATOM 797 C CA . GLU A 1 101 ? -0.848 4.283 10.567 1.00 95.94 101 GLU A CA 1
ATOM 798 C C . GLU A 1 101 ? 0.293 3.352 10.126 1.00 95.94 101 GLU A C 1
ATOM 800 O O . GLU A 1 101 ? 1.170 3.031 10.924 1.00 95.94 101 GLU A O 1
ATOM 805 N N . MET A 1 102 ? 0.314 2.940 8.853 1.00 94.06 102 MET A N 1
ATOM 806 C CA . MET A 1 102 ? 1.378 2.082 8.315 1.00 94.06 102 MET A CA 1
ATOM 807 C C . MET A 1 102 ? 2.725 2.811 8.214 1.00 94.06 102 MET A C 1
ATOM 809 O O . MET A 1 102 ? 3.766 2.167 8.312 1.00 94.06 102 MET A O 1
ATOM 813 N N . ALA A 1 103 ? 2.710 4.136 8.025 1.00 93.25 103 ALA A N 1
ATOM 814 C CA . ALA A 1 103 ? 3.896 4.994 7.943 1.00 93.25 103 ALA A CA 1
ATOM 815 C C . ALA A 1 103 ? 4.951 4.565 6.896 1.00 93.25 103 ALA A C 1
ATOM 817 O O . ALA A 1 103 ? 6.124 4.921 7.007 1.00 93.25 103 ALA A O 1
ATOM 818 N N . PHE A 1 104 ? 4.538 3.822 5.868 1.00 92.38 104 PHE A N 1
ATOM 819 C CA . PHE A 1 104 ? 5.370 3.495 4.708 1.00 92.38 104 PHE A CA 1
ATOM 820 C C . PHE A 1 104 ? 5.330 4.612 3.665 1.00 92.38 104 PHE A C 1
ATOM 822 O O . PHE A 1 104 ? 4.447 5.472 3.703 1.00 92.38 104 PHE A O 1
ATOM 829 N N . SER A 1 105 ? 6.280 4.580 2.727 1.00 92.31 105 SER A N 1
ATOM 830 C CA . SER A 1 105 ? 6.321 5.492 1.577 1.00 92.31 105 SER A CA 1
ATOM 831 C C . SER A 1 105 ? 4.983 5.471 0.835 1.00 92.31 105 SER A C 1
ATOM 833 O O . SER A 1 105 ? 4.363 6.515 0.622 1.00 92.31 105 SER A O 1
ATOM 835 N N . GLU A 1 106 ? 4.479 4.264 0.565 1.00 94.12 106 GLU A N 1
ATOM 836 C CA . GLU A 1 106 ? 3.186 4.032 -0.058 1.00 94.12 106 GLU A CA 1
ATOM 837 C C . GLU A 1 106 ? 2.411 2.883 0.610 1.00 94.12 106 GLU A C 1
ATOM 839 O O . GLU A 1 106 ? 2.960 1.923 1.155 1.00 94.12 106 GLU A O 1
ATOM 844 N N . THR A 1 107 ? 1.086 2.964 0.533 1.00 96.50 107 THR A N 1
ATOM 845 C CA . THR A 1 107 ? 0.145 1.891 0.859 1.00 96.50 107 THR A CA 1
ATOM 846 C C . THR A 1 107 ? -0.827 1.713 -0.298 1.00 96.50 107 THR A C 1
ATOM 848 O O . THR A 1 107 ? -1.459 2.667 -0.755 1.00 96.50 107 THR A O 1
ATOM 851 N N . THR A 1 108 ? -0.957 0.478 -0.768 1.00 96.62 108 THR A N 1
ATOM 852 C CA . THR A 1 108 ? -1.755 0.116 -1.937 1.00 96.62 108 THR A CA 1
ATOM 853 C C . THR A 1 108 ? -3.022 -0.618 -1.526 1.00 96.62 108 THR A C 1
ATOM 855 O O . THR A 1 108 ? -2.981 -1.583 -0.765 1.00 96.62 108 THR A O 1
ATOM 858 N N . PHE A 1 109 ? -4.152 -0.201 -2.085 1.00 96.25 109 PHE A N 1
ATOM 859 C CA . PHE A 1 109 ? -5.463 -0.798 -1.870 1.00 96.25 109 PHE A CA 1
ATOM 860 C C . PHE A 1 109 ? -5.994 -1.344 -3.191 1.00 96.25 109 PHE A C 1
ATOM 862 O O . PHE A 1 109 ? -6.164 -0.598 -4.160 1.00 96.25 109 PHE A O 1
ATOM 869 N N . VAL A 1 110 ? -6.277 -2.644 -3.218 1.00 95.00 110 VAL A N 1
ATOM 870 C CA . VAL A 1 110 ? -6.868 -3.316 -4.374 1.00 95.00 110 VAL A CA 1
ATOM 871 C C . VAL A 1 110 ? -8.380 -3.396 -4.184 1.00 95.00 110 VAL A C 1
ATOM 873 O O . VAL A 1 110 ? -8.897 -3.829 -3.151 1.00 95.00 110 VAL A O 1
ATOM 876 N N . LEU A 1 111 ? -9.092 -2.934 -5.202 1.00 92.81 111 LEU A N 1
ATOM 877 C CA . LEU A 1 111 ? -10.540 -2.875 -5.291 1.00 92.81 111 LEU A CA 1
ATOM 878 C C . LEU A 1 111 ? -11.010 -3.685 -6.510 1.00 92.81 111 LEU A C 1
ATOM 880 O O . LEU A 1 111 ? -10.257 -3.858 -7.476 1.00 92.81 111 LEU A O 1
ATOM 884 N N . PRO A 1 112 ? -12.266 -4.165 -6.499 1.00 89.38 112 PRO A N 1
ATOM 885 C CA . PRO A 1 112 ? -12.873 -4.775 -7.675 1.00 89.38 112 PRO A CA 1
ATOM 886 C C . PRO A 1 112 ? -12.798 -3.843 -8.887 1.00 89.38 112 PRO A C 1
ATOM 888 O O . PRO A 1 112 ? -12.859 -2.620 -8.734 1.00 89.38 112 PRO A O 1
ATOM 891 N N . ARG A 1 113 ? -12.700 -4.424 -10.086 1.00 90.50 113 ARG A N 1
ATOM 892 C CA . ARG A 1 113 ? -12.747 -3.665 -11.339 1.00 90.50 113 ARG A CA 1
ATOM 893 C C . ARG A 1 113 ? -13.998 -2.786 -11.415 1.00 90.50 113 ARG A C 1
ATOM 895 O O . ARG A 1 113 ? -15.082 -3.204 -11.009 1.00 90.50 113 ARG A O 1
ATOM 902 N N . GLU A 1 114 ? -13.849 -1.589 -11.969 1.00 83.62 114 GLU A N 1
ATOM 903 C CA . GLU A 1 114 ? -14.975 -0.675 -12.216 1.00 83.62 114 GLU A CA 1
ATOM 904 C C . GLU A 1 114 ? -15.557 -0.820 -13.616 1.00 83.62 114 GLU A C 1
ATOM 906 O O . GLU A 1 114 ? -16.721 -0.493 -13.840 1.00 83.62 114 GLU A O 1
ATOM 911 N N . ARG A 1 115 ? -14.742 -1.291 -14.560 1.00 85.19 115 ARG A N 1
ATOM 912 C CA . ARG A 1 115 ? -15.095 -1.433 -15.966 1.00 85.19 115 ARG A CA 1
ATOM 913 C C . ARG A 1 115 ? -14.695 -2.814 -16.457 1.00 85.19 115 ARG A C 1
ATOM 915 O O . ARG A 1 115 ? -13.719 -3.390 -15.975 1.00 85.19 115 ARG A O 1
ATOM 922 N N . ASP A 1 116 ? -15.441 -3.334 -17.423 1.00 84.12 116 ASP A N 1
ATOM 923 C CA . ASP A 1 116 ? -15.199 -4.666 -17.983 1.00 84.12 116 ASP A CA 1
ATOM 924 C C . ASP A 1 116 ? -13.895 -4.769 -18.795 1.00 84.12 116 ASP A C 1
ATOM 926 O O . ASP A 1 116 ? -13.438 -5.878 -19.053 1.00 84.12 116 ASP A O 1
ATOM 930 N N . ASP A 1 117 ? -13.274 -3.639 -19.148 1.00 88.56 117 ASP A N 1
ATOM 931 C CA . ASP A 1 117 ? -11.967 -3.547 -19.814 1.00 88.56 117 ASP A CA 1
ATOM 932 C C . ASP A 1 117 ? -10.777 -3.471 -18.837 1.00 88.56 117 ASP A C 1
ATOM 934 O O . ASP A 1 117 ? -9.635 -3.337 -19.271 1.00 88.56 117 ASP A O 1
ATOM 938 N N . THR A 1 118 ? -11.022 -3.562 -17.524 1.00 87.25 118 THR A N 1
ATOM 939 C CA . THR A 1 118 ? -9.980 -3.496 -16.486 1.00 87.25 118 THR A CA 1
ATOM 940 C C . THR A 1 118 ? -9.975 -4.742 -15.612 1.00 87.25 118 THR A C 1
ATOM 942 O O . THR A 1 118 ? -11.030 -5.231 -15.213 1.00 87.25 118 THR A O 1
ATOM 945 N N . ASP A 1 119 ? -8.789 -5.242 -15.263 1.00 86.75 119 ASP A N 1
ATOM 946 C CA . ASP A 1 119 ? -8.666 -6.419 -14.395 1.00 86.75 119 ASP A CA 1
ATOM 947 C C . ASP A 1 119 ? -8.917 -6.074 -12.921 1.00 86.75 119 ASP A C 1
ATOM 949 O O . ASP A 1 119 ? -9.659 -6.769 -12.223 1.00 86.75 119 ASP A O 1
ATOM 953 N N . ILE A 1 120 ? -8.316 -4.978 -12.447 1.00 88.94 120 ILE A N 1
ATOM 954 C CA . ILE 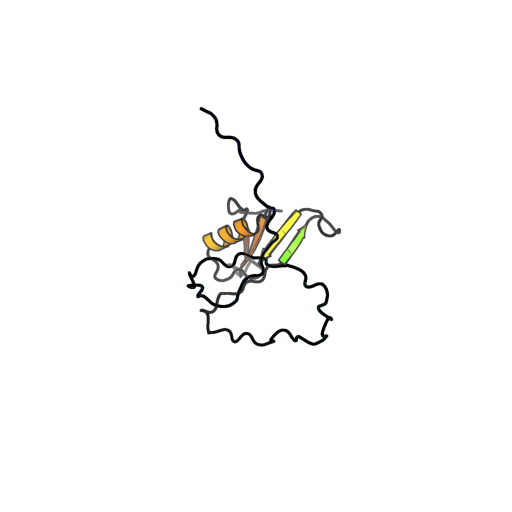A 1 120 ? -8.382 -4.518 -11.056 1.00 88.94 120 ILE A CA 1
ATOM 955 C C . ILE A 1 120 ? -8.405 -2.992 -10.985 1.00 88.94 120 ILE A C 1
ATOM 957 O O . ILE A 1 120 ? -7.868 -2.307 -11.855 1.00 88.94 120 ILE A O 1
ATOM 961 N N . ARG A 1 121 ? -8.978 -2.455 -9.904 1.00 91.19 121 ARG A N 1
ATOM 962 C CA . ARG A 1 121 ? -8.806 -1.048 -9.535 1.00 91.19 121 ARG A CA 1
ATOM 963 C C . ARG A 1 121 ? -7.795 -0.965 -8.401 1.00 91.19 121 ARG A C 1
ATOM 965 O O . ARG A 1 121 ? -7.975 -1.595 -7.365 1.00 91.19 121 ARG A O 1
ATOM 972 N N . MET A 1 122 ? -6.764 -0.152 -8.577 1.00 93.25 122 MET A N 1
ATOM 973 C CA . MET A 1 122 ? -5.741 0.071 -7.562 1.00 93.25 122 MET A CA 1
ATOM 974 C C . MET A 1 122 ? -5.755 1.532 -7.123 1.00 93.25 122 MET A C 1
ATOM 976 O O . MET A 1 122 ? -5.865 2.428 -7.957 1.00 93.25 122 MET A O 1
ATOM 980 N N . ARG A 1 123 ? -5.667 1.768 -5.814 1.00 95.56 123 ARG A N 1
ATOM 981 C CA . ARG A 1 123 ? -5.498 3.103 -5.227 1.00 95.56 123 ARG A CA 1
ATOM 982 C C . ARG A 1 123 ? -4.249 3.113 -4.367 1.00 95.56 123 ARG A C 1
ATOM 984 O O . ARG A 1 123 ? -4.017 2.157 -3.628 1.00 95.56 123 ARG A O 1
ATOM 991 N N . ILE A 1 124 ? -3.469 4.182 -4.455 1.00 96.06 124 ILE A N 1
ATOM 992 C CA . ILE A 1 124 ? -2.182 4.298 -3.773 1.00 96.06 124 ILE A CA 1
ATOM 993 C C . ILE A 1 124 ? -2.225 5.533 -2.890 1.00 96.06 124 ILE A C 1
ATOM 995 O O . ILE A 1 124 ? -2.605 6.614 -3.333 1.00 96.06 124 ILE A O 1
ATOM 999 N N . PHE A 1 125 ? -1.832 5.370 -1.636 1.00 96.75 125 PHE A N 1
ATOM 1000 C CA . PHE A 1 125 ? -1.811 6.440 -0.656 1.00 96.75 125 PHE A CA 1
ATOM 1001 C C . PHE A 1 125 ? -0.425 6.563 -0.052 1.00 96.75 125 PHE A C 1
ATOM 1003 O O . PHE A 1 125 ? 0.174 5.576 0.360 1.00 96.75 125 PHE A O 1
ATOM 1010 N N . THR A 1 126 ? 0.041 7.796 0.052 1.00 95.19 126 THR A N 1
ATOM 1011 C CA . THR A 1 126 ? 1.112 8.170 0.976 1.00 95.19 126 THR A CA 1
ATOM 1012 C C . THR A 1 126 ? 0.484 8.557 2.319 1.00 95.19 126 THR A C 1
ATOM 1014 O O . THR A 1 126 ? -0.725 8.812 2.377 1.00 95.19 126 THR A O 1
ATOM 1017 N N . PRO A 1 127 ? 1.264 8.708 3.403 1.00 94.94 127 PRO A N 1
ATOM 1018 C CA . PRO A 1 127 ? 0.745 9.237 4.667 1.00 94.94 127 PRO A CA 1
ATOM 1019 C C . PRO A 1 127 ? 0.116 10.638 4.538 1.00 94.94 127 PRO A C 1
ATOM 1021 O O . PRO A 1 127 ? -0.718 11.028 5.357 1.00 94.94 127 PRO A O 1
ATOM 1024 N N . ALA A 1 128 ? 0.493 11.400 3.507 1.00 94.69 128 ALA A N 1
ATOM 1025 C CA . ALA A 1 128 ? 0.008 12.756 3.287 1.00 94.69 128 ALA A CA 1
ATOM 1026 C C . ALA A 1 128 ? -1.233 12.825 2.382 1.00 94.69 128 ALA A C 1
ATOM 1028 O O . ALA A 1 128 ? -2.131 13.621 2.654 1.00 94.69 128 ALA A O 1
ATOM 1029 N N . ALA A 1 129 ? -1.266 12.044 1.298 1.00 94.56 129 ALA A N 1
ATOM 1030 C CA . ALA A 1 129 ? -2.306 12.138 0.274 1.00 94.56 129 ALA A CA 1
ATOM 1031 C C . ALA A 1 129 ? -2.395 10.897 -0.630 1.00 94.56 129 ALA A C 1
ATOM 1033 O O . ALA A 1 129 ? -1.451 10.107 -0.738 1.00 94.56 129 ALA A O 1
ATOM 1034 N N . GLU A 1 130 ? -3.514 10.790 -1.351 1.00 95.62 130 GLU A N 1
ATOM 1035 C CA . GLU A 1 130 ? -3.703 9.851 -2.459 1.00 95.62 130 GLU A CA 1
ATOM 1036 C C . GLU A 1 130 ? -2.860 10.254 -3.677 1.00 95.62 130 GLU A C 1
ATOM 1038 O O . GLU A 1 130 ? -2.811 11.426 -4.060 1.00 95.62 130 GLU A O 1
ATOM 1043 N N . LEU A 1 131 ? -2.225 9.264 -4.305 1.00 93.88 131 LEU A N 1
ATOM 1044 C CA . LEU A 1 131 ? -1.491 9.418 -5.553 1.00 93.88 131 LEU A CA 1
ATOM 1045 C C . LEU A 1 131 ? -2.268 8.775 -6.708 1.00 93.88 131 LEU A C 1
ATOM 1047 O O . LEU A 1 131 ? -2.823 7.686 -6.544 1.00 93.88 131 LEU A O 1
ATOM 1051 N N . PRO A 1 132 ? -2.264 9.391 -7.904 1.00 89.25 132 PRO A N 1
ATOM 1052 C CA . PRO A 1 132 ? -2.884 8.786 -9.080 1.00 89.25 132 PRO A CA 1
ATOM 1053 C C . PRO A 1 132 ? -2.133 7.529 -9.549 1.00 89.25 132 PRO A C 1
ATOM 1055 O O . PRO A 1 132 ? -2.748 6.629 -10.114 1.00 89.25 132 PRO A O 1
ATOM 1058 N N . MET A 1 133 ? -0.813 7.471 -9.330 1.00 86.88 133 MET A N 1
ATOM 1059 C CA . MET A 1 133 ? 0.062 6.345 -9.662 1.00 86.88 133 MET A CA 1
ATOM 1060 C C . MET A 1 133 ? 1.384 6.465 -8.885 1.00 86.88 133 MET A C 1
ATOM 1062 O O . MET A 1 133 ? 1.841 7.580 -8.633 1.00 86.88 133 MET A O 1
ATOM 1066 N N . ALA A 1 134 ? 1.997 5.332 -8.543 1.00 81.19 134 ALA A N 1
ATOM 1067 C CA . ALA A 1 134 ? 3.348 5.214 -7.994 1.00 81.19 134 ALA A CA 1
ATOM 1068 C C . ALA A 1 134 ? 4.002 3.939 -8.557 1.00 81.19 134 ALA A C 1
ATOM 1070 O O . ALA A 1 134 ? 3.285 3.070 -9.067 1.00 81.19 134 ALA A O 1
ATOM 1071 N N . GLY A 1 135 ? 5.334 3.863 -8.523 1.00 68.81 135 GLY A N 1
ATOM 1072 C CA . GLY A 1 135 ? 6.125 2.817 -9.177 1.00 68.81 135 GLY A CA 1
ATOM 1073 C C . GLY A 1 135 ? 7.240 2.288 -8.304 1.00 68.81 135 GLY A C 1
ATOM 1074 O O . GLY A 1 135 ? 7.706 3.044 -7.426 1.00 68.81 135 GLY A O 1
#

Radius of gyration: 27.78 Å; Cα contacts (8 Å, |Δi|>4): 137; chains: 1; bounding box: 42×57×83 Å

Nearest PDB structures (foldseek):
  1qya-assembly1_A  TM=9.130E-01  e=2.372E-07  Escherichia coli
  1ym5-assembly1_A-2  TM=9.092E-01  e=4.254E-07  Saccharomyces cerevisiae
  3edn-assembly1_B  TM=9.304E-01  e=4.540E-07  Bacillus anthracis
  1xub-assembly1_A-2  TM=9.437E-01  e=2.157E-06  Pseudomonas fluorescens
  1u0k-assembly1_B  TM=9.109E-01  e=7.901E-06  Pseudomonas aeruginosa PAO1

Sequence (135 aa):
MGRRIKPGLLVGPQPCRRGEGARILPLQPVCACFTACPNAELRRGRRYPRRFTLTRRTAVPEYRYLHYDVFTDALFEGNPLAVLPDARGLSTEQMQTIAQEMAFSETTFVLPRERDDTDIRMRIFTPAAELPMAG

Secondary structure (DSSP, 8-state):
-----------PPPP--S-S-----------------TT----TT----S---------PPP---EEEEES-SSTT-SEEEEEES--TT--HHHHHHHHHHH-SSEEEEEE--SSTT-S-EEEEE-SS-EES---

Solvent-accessible surface area (backbone atoms only — not comparable to full-atom values): 9314 Å² total; per-residue (Å²): 140,82,84,84,82,74,89,74,78,86,74,72,90,76,80,84,78,86,86,81,85,81,82,85,73,96,74,80,93,73,80,84,86,84,73,81,68,96,76,70,77,84,69,86,75,80,71,73,79,91,68,77,80,74,68,87,60,75,85,71,88,84,74,62,73,44,85,42,51,45,93,47,95,56,90,95,39,67,48,58,35,42,38,22,78,60,42,79,92,61,51,72,69,52,51,40,52,48,15,42,73,69,66,34,76,40,26,37,35,28,37,76,46,90,47,97,93,43,87,62,33,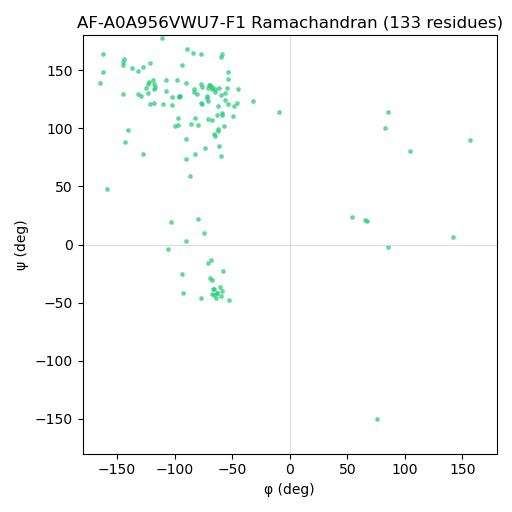76,48,39,22,26,54,88,47,78,43,98,76,85,133

Mean predicted aligned error: 17.84 Å

Foldseek 3Di:
DDDDDDPDDPDPDDDDDDDDDDDDDPDDPDDDPPDDDPDDDPPPDPPDPPDDPPPPDPPDDDWDKDWDAPPDPDPPDHFIEIEGQEPPPDDPVNQLVVLLVVQGQKYKYWYCDPDPPDRTDIWIYHNVGTDPDDD

pLDDT: mean 71.95, std 23.97, range [31.02, 97.5]